Protein AF-A0A3D4A696-F1 (afdb_monomer_lite)

Sequence (146 aa):
MHPNLLRIKALLAPQREKLLNHPIYEHIKKPIHVRTFMTQHVFAVWDFMSLLKSLQQRFCGCDIPWHPEKQYPLAVRLINEIVLAEESDVGPTGQFLSHYEMYRMAMVQAGASTKEIDMLILGVQANKDLNEILDSRKLPSHICSF

Secondary structure (DSSP, 8-state):
--HHHHHHHHHHHHHHHHHHT-THHHH--SHHHHHHHHHHHHHHHHHHHHHHHHHHHHHH---SS-----S-HHHHHHHHHHHHHHHSEE-TTS-EE-HHHHHHHHHHHHT---HHHHHHHHHHHTT--HHHHHHTTT--HHHH--

Radius of gyration: 18.43 Å; chains: 1; bounding box: 38×42×43 Å

pLDDT: mean 93.41, std 5.88, range [61.59, 98.5]

Foldseek 3Di:
DDPVVVVVCVVCVVVVVCVVPPCLVVVPDDLVSVLVVLLVCLLVLVVVVVVLVVLCCVQVNDDPPDDDRDPCPVSNVVSVVVCCCAAFNQDPVRGTHGPSVNSVVVSVVSVHDCVLVVQLVVCVVVVHDNLCSVVVDPDPPVSNPD

Structure (mmCIF, N/CA/C/O backbone):
data_AF-A0A3D4A696-F1
#
_entry.id   AF-A0A3D4A696-F1
#
loop_
_atom_site.group_PDB
_atom_site.id
_atom_site.type_symbol
_atom_site.label_atom_id
_atom_site.label_alt_id
_atom_site.label_comp_id
_atom_site.label_asym_id
_atom_site.label_entity_id
_atom_site.label_seq_id
_atom_site.pdbx_PDB_ins_code
_atom_site.Cartn_x
_atom_site.Cartn_y
_atom_site.Cartn_z
_atom_site.occupancy
_atom_site.B_iso_or_equiv
_atom_site.auth_seq_id
_atom_site.auth_comp_id
_atom_site.auth_asym_id
_atom_site.auth_atom_id
_atom_site.pdbx_PDB_model_num
ATOM 1 N N . MET A 1 1 ? 13.389 16.912 -20.175 1.00 65.06 1 MET A N 1
ATOM 2 C CA . MET A 1 1 ? 12.265 16.155 -19.572 1.00 65.06 1 MET A CA 1
ATOM 3 C C . MET A 1 1 ? 11.382 15.629 -20.699 1.00 65.06 1 MET A C 1
ATOM 5 O O . MET A 1 1 ? 11.136 16.390 -21.624 1.00 65.06 1 MET A O 1
ATOM 9 N N . HIS A 1 2 ? 10.972 14.355 -20.684 1.00 88.75 2 HIS A N 1
ATOM 10 C CA . HIS A 1 2 ? 10.268 13.732 -21.819 1.00 88.75 2 HIS A CA 1
ATOM 11 C C . HIS A 1 2 ? 8.909 14.423 -22.107 1.00 88.75 2 HIS A C 1
ATOM 13 O O . HIS A 1 2 ? 8.154 14.635 -21.155 1.00 88.75 2 HIS A O 1
ATOM 19 N N . PRO A 1 3 ? 8.542 14.737 -23.369 1.00 91.38 3 PRO A N 1
ATOM 20 C CA . PRO A 1 3 ? 7.313 15.479 -23.701 1.00 91.38 3 PRO A CA 1
ATOM 21 C C . PRO A 1 3 ? 6.029 14.848 -23.144 1.00 91.38 3 PRO A C 1
ATOM 23 O O . PRO A 1 3 ? 5.182 15.537 -22.580 1.00 91.38 3 PRO A O 1
ATOM 26 N N . ASN A 1 4 ? 5.920 13.516 -23.207 1.00 94.12 4 ASN A N 1
ATOM 27 C CA . ASN A 1 4 ? 4.776 12.793 -22.637 1.00 94.12 4 ASN A CA 1
ATOM 28 C C . ASN A 1 4 ? 4.649 12.977 -21.118 1.00 94.12 4 ASN A C 1
ATOM 30 O O . ASN A 1 4 ? 3.538 13.081 -20.609 1.00 94.12 4 ASN A O 1
ATOM 34 N N . LEU A 1 5 ? 5.770 13.073 -20.395 1.00 92.88 5 LEU A N 1
ATOM 35 C CA . LEU A 1 5 ? 5.750 13.286 -18.949 1.00 92.88 5 LEU A CA 1
ATOM 36 C C . LEU A 1 5 ? 5.226 14.684 -18.604 1.00 92.88 5 LEU A C 1
ATOM 38 O O . LEU A 1 5 ? 4.459 14.834 -17.658 1.00 92.88 5 LEU A O 1
ATOM 42 N N . LEU A 1 6 ? 5.599 15.698 -19.389 1.00 95.06 6 LEU A N 1
ATOM 43 C CA . LEU A 1 6 ? 5.070 17.056 -19.234 1.00 95.06 6 LEU A CA 1
ATOM 44 C C . LEU A 1 6 ? 3.562 17.094 -19.494 1.00 95.06 6 LEU A C 1
ATOM 46 O O . LEU A 1 6 ? 2.820 17.671 -18.703 1.00 95.06 6 LEU A O 1
ATOM 50 N N . ARG A 1 7 ? 3.102 16.416 -20.551 1.00 96.56 7 ARG A N 1
ATOM 51 C CA . ARG A 1 7 ? 1.675 16.307 -20.872 1.00 96.56 7 ARG A CA 1
ATOM 52 C C . ARG A 1 7 ? 0.884 15.623 -19.755 1.00 96.56 7 ARG A C 1
ATOM 54 O O . ARG A 1 7 ? -0.144 16.150 -19.349 1.00 96.56 7 ARG A O 1
ATOM 61 N N . ILE A 1 8 ? 1.363 14.490 -19.236 1.00 96.25 8 ILE A N 1
ATOM 62 C CA . ILE A 1 8 ? 0.712 13.786 -18.117 1.00 96.25 8 ILE A CA 1
ATOM 63 C C . ILE A 1 8 ? 0.640 14.697 -16.888 1.00 96.25 8 ILE A C 1
ATOM 65 O O . ILE A 1 8 ? -0.423 14.834 -16.290 1.00 96.25 8 ILE A O 1
ATOM 69 N N . LYS A 1 9 ? 1.741 15.377 -16.540 1.00 95.25 9 LYS A N 1
ATOM 70 C CA . LYS A 1 9 ? 1.763 16.318 -15.412 1.00 95.25 9 LYS A CA 1
ATOM 71 C C . LYS A 1 9 ? 0.746 17.446 -15.571 1.00 95.25 9 LYS A C 1
ATOM 73 O O . LYS A 1 9 ? 0.066 17.763 -14.603 1.00 95.25 9 LYS A O 1
ATOM 78 N N . ALA A 1 10 ? 0.628 18.021 -16.767 1.00 96.56 10 ALA A N 1
ATOM 79 C CA . ALA A 1 10 ? -0.348 19.072 -17.043 1.00 96.56 10 ALA A CA 1
ATOM 80 C C . ALA A 1 10 ? -1.793 18.563 -16.910 1.00 96.56 10 ALA A C 1
ATOM 82 O O . ALA A 1 10 ? -2.619 19.226 -16.291 1.00 96.56 10 ALA A O 1
ATOM 83 N N . LEU A 1 11 ? -2.085 17.365 -17.428 1.00 97.25 11 LEU A N 1
ATOM 84 C CA . LEU A 1 11 ? -3.421 16.761 -17.353 1.00 97.25 11 LEU A CA 1
ATOM 85 C C . LEU A 1 11 ? -3.838 16.387 -15.925 1.00 97.25 11 LEU A C 1
ATOM 87 O O . LEU A 1 11 ? -5.024 16.438 -15.618 1.00 97.25 11 LEU A O 1
ATOM 91 N N . LEU A 1 12 ? -2.881 16.017 -15.069 1.00 96.81 12 LEU A N 1
ATOM 92 C CA . LEU A 1 12 ? -3.129 15.651 -13.670 1.00 96.81 12 LEU A CA 1
ATOM 93 C C . LEU A 1 12 ? -3.098 16.845 -12.706 1.00 96.81 12 LEU A C 1
ATOM 95 O O . LEU A 1 12 ? -3.429 16.679 -11.530 1.00 96.81 12 LEU A O 1
ATOM 99 N N . ALA A 1 13 ? -2.671 18.028 -13.159 1.00 97.25 13 ALA A N 1
ATOM 100 C CA . ALA A 1 13 ? -2.495 19.191 -12.290 1.00 97.25 13 ALA A CA 1
ATOM 101 C C . ALA A 1 13 ? -3.780 19.578 -11.526 1.00 97.25 13 ALA A C 1
ATOM 103 O O . ALA A 1 13 ? -3.684 19.742 -10.308 1.00 97.25 13 ALA A O 1
ATOM 104 N N . PRO A 1 14 ? -4.979 19.623 -12.148 1.00 97.12 14 PRO A N 1
ATOM 105 C CA . PRO A 1 14 ? -6.208 19.974 -11.430 1.00 97.12 14 PRO A CA 1
ATOM 106 C C . PRO A 1 14 ? -6.585 18.967 -10.332 1.00 97.12 14 PRO A C 1
ATOM 108 O O . PRO A 1 14 ? -7.025 19.346 -9.249 1.00 97.12 14 PRO A O 1
ATOM 111 N N . GLN A 1 15 ? -6.420 17.667 -10.583 1.00 96.75 15 GLN A N 1
ATOM 112 C CA . GLN A 1 15 ? -6.713 16.607 -9.614 1.00 96.75 15 GLN A CA 1
ATOM 113 C C . GLN A 1 15 ? -5.697 16.626 -8.472 1.00 96.75 15 GLN A C 1
ATOM 115 O O . GLN A 1 15 ? -6.071 16.468 -7.311 1.00 96.75 15 GLN A O 1
ATOM 120 N N . ARG A 1 16 ? -4.421 16.872 -8.789 1.00 95.31 16 ARG A N 1
ATOM 121 C CA . ARG A 1 16 ? -3.364 17.031 -7.788 1.00 95.31 16 ARG A CA 1
ATOM 122 C C . ARG A 1 16 ? -3.645 18.222 -6.877 1.00 95.31 16 ARG A C 1
ATOM 124 O O . ARG A 1 16 ? -3.503 18.088 -5.669 1.00 95.31 16 ARG A O 1
ATOM 131 N N . GLU A 1 17 ? -4.059 19.357 -7.432 1.00 96.25 17 GLU A N 1
ATOM 132 C CA . GLU A 1 17 ? -4.418 20.543 -6.649 1.00 96.25 17 GLU A CA 1
ATOM 133 C C . GLU A 1 17 ? -5.595 20.265 -5.707 1.00 96.25 17 GLU A C 1
ATOM 135 O O . GLU A 1 17 ? -5.519 20.582 -4.521 1.00 96.25 17 GLU A O 1
ATOM 140 N N . LYS A 1 18 ? -6.643 19.585 -6.191 1.00 95.44 18 LYS A N 1
ATOM 141 C CA . LYS A 1 18 ? -7.770 19.152 -5.347 1.00 95.44 18 LYS A CA 1
ATOM 142 C C . LYS A 1 18 ? -7.337 18.233 -4.206 1.00 95.44 18 LYS A C 1
ATOM 144 O O . LYS A 1 18 ? -7.860 18.364 -3.106 1.00 95.44 18 LYS A O 1
ATOM 149 N N . LEU A 1 19 ? -6.404 17.315 -4.459 1.00 92.62 19 LEU A N 1
ATOM 150 C CA . LEU A 1 19 ? -5.894 16.394 -3.443 1.00 92.62 19 LEU A CA 1
ATOM 151 C C . LEU A 1 19 ? -5.045 17.122 -2.390 1.00 92.62 19 LEU A C 1
ATOM 153 O O . LEU A 1 19 ? -5.210 16.883 -1.199 1.00 92.62 19 LEU A O 1
ATOM 157 N N . LEU A 1 20 ? -4.166 18.031 -2.824 1.00 92.25 20 LEU A N 1
ATOM 158 C CA . LEU A 1 20 ? -3.303 18.809 -1.928 1.00 92.25 20 LEU A CA 1
ATOM 159 C C . LEU A 1 20 ? -4.099 19.773 -1.042 1.00 92.25 20 LEU A 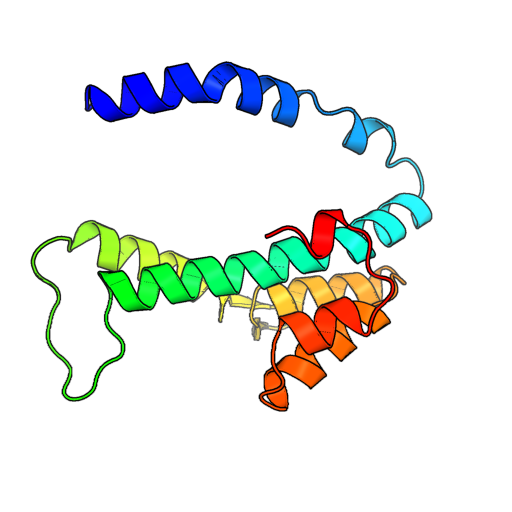C 1
ATOM 161 O O . LEU A 1 20 ? -3.758 19.942 0.123 1.00 92.25 20 LEU A O 1
ATOM 165 N N . ASN A 1 21 ? -5.170 20.360 -1.578 1.00 94.62 21 ASN A N 1
ATOM 166 C CA . ASN A 1 21 ? -6.052 21.279 -0.856 1.00 94.62 21 ASN A CA 1
ATOM 167 C C . ASN A 1 21 ? -7.269 20.571 -0.236 1.00 94.62 21 ASN A C 1
ATOM 169 O O . ASN A 1 21 ? -8.269 21.214 0.085 1.00 94.62 21 ASN A O 1
ATOM 173 N N . HIS A 1 22 ? -7.238 19.241 -0.112 1.00 94.50 22 HIS A N 1
ATOM 174 C CA . HIS A 1 22 ? -8.388 18.497 0.378 1.00 94.50 22 HIS A CA 1
ATOM 175 C C . HIS A 1 22 ? -8.625 18.784 1.875 1.00 94.50 22 HIS A C 1
ATOM 177 O O . HIS A 1 22 ? -7.721 18.574 2.690 1.00 94.50 22 HIS A O 1
ATOM 183 N N . PRO A 1 23 ? -9.847 19.161 2.299 1.00 94.00 23 PRO A N 1
ATOM 184 C CA . PRO A 1 23 ? -10.107 19.632 3.663 1.00 94.00 23 PRO A CA 1
ATOM 185 C C . PRO A 1 23 ? -10.089 18.513 4.717 1.00 94.00 23 PRO A C 1
ATOM 187 O O . PRO A 1 23 ? -10.319 18.765 5.897 1.00 94.00 23 PRO A O 1
ATOM 190 N N . ILE A 1 24 ? -9.847 17.256 4.330 1.00 90.94 24 ILE A N 1
ATOM 191 C CA . ILE A 1 24 ? -9.894 16.102 5.246 1.00 90.94 24 ILE A CA 1
ATOM 192 C C . ILE A 1 24 ? -8.982 16.284 6.454 1.00 90.94 24 ILE A C 1
ATOM 194 O O . ILE A 1 24 ? -9.402 16.004 7.574 1.00 90.94 24 ILE A O 1
ATOM 198 N N . TYR A 1 25 ? -7.776 16.816 6.254 1.00 86.81 25 TYR A N 1
ATOM 199 C CA . TYR A 1 25 ? -6.829 17.024 7.344 1.00 86.81 25 TYR A CA 1
ATOM 200 C C . TYR A 1 25 ? -7.321 18.082 8.340 1.00 86.81 25 TYR A C 1
ATOM 202 O O . TYR A 1 25 ? -7.129 17.918 9.541 1.00 86.81 25 TYR A O 1
ATOM 210 N N . GLU A 1 26 ? -8.060 19.097 7.883 1.00 91.69 26 GLU A N 1
ATOM 211 C CA . GLU A 1 26 ? -8.681 20.103 8.760 1.00 91.69 26 GLU A CA 1
ATOM 212 C C . GLU A 1 26 ? -9.788 19.510 9.642 1.00 91.69 26 GLU A C 1
ATOM 214 O O . GLU A 1 26 ? -10.079 20.021 10.727 1.00 91.69 26 GLU A O 1
ATOM 219 N N . HIS A 1 27 ? -10.407 18.412 9.202 1.00 91.88 27 HIS A N 1
ATOM 220 C CA . HIS A 1 27 ? -11.454 17.721 9.947 1.00 91.88 27 HIS A CA 1
ATOM 221 C C . HIS A 1 27 ? -10.891 16.731 10.977 1.00 91.88 27 HIS A C 1
ATOM 223 O O . HIS A 1 27 ? -11.604 16.348 11.909 1.00 91.88 27 HIS A O 1
ATOM 229 N N . ILE A 1 28 ? -9.612 16.351 10.900 1.00 93.06 28 ILE A N 1
ATOM 230 C CA . ILE A 1 28 ? -8.964 15.440 11.854 1.00 93.06 28 ILE A CA 1
ATOM 231 C C . ILE A 1 28 ? -8.488 16.231 13.085 1.00 93.06 28 ILE A C 1
ATOM 233 O O . ILE A 1 28 ? -7.338 16.629 13.205 1.00 93.06 28 ILE A O 1
ATOM 237 N N . LYS A 1 29 ? -9.412 16.472 14.024 1.00 94.81 29 LYS A N 1
ATOM 238 C CA . LYS A 1 29 ? -9.174 17.278 15.242 1.00 94.81 29 LYS A CA 1
ATOM 239 C C . LYS A 1 29 ? -9.112 16.475 16.540 1.00 94.81 29 LYS A C 1
ATOM 241 O O . LYS A 1 29 ? -8.690 16.993 17.567 1.00 94.81 29 LYS A O 1
ATOM 246 N N . LYS A 1 30 ? -9.611 15.239 16.532 1.00 96.50 30 LYS A N 1
ATOM 247 C CA . LYS A 1 30 ? -9.744 14.395 17.727 1.00 96.50 30 LYS A CA 1
ATOM 248 C C . LYS A 1 30 ? -9.226 12.989 17.430 1.00 96.50 30 LYS A C 1
ATOM 250 O O . LYS A 1 30 ? -9.361 12.546 16.289 1.00 96.50 30 LYS A O 1
ATOM 255 N N . PRO A 1 31 ? -8.749 12.239 18.440 1.00 95.75 31 PRO A N 1
ATOM 256 C CA . PRO A 1 31 ? -8.304 10.857 18.249 1.00 95.75 31 PRO A CA 1
ATOM 257 C C . PRO A 1 31 ? -9.342 9.971 17.547 1.00 95.75 31 PRO A C 1
ATOM 259 O O . PRO A 1 31 ? -8.991 9.159 16.698 1.00 95.75 31 PRO A O 1
ATOM 262 N N . ILE A 1 32 ? -10.634 10.171 17.832 1.00 96.75 32 ILE A N 1
ATOM 263 C CA . ILE A 1 32 ? -11.713 9.427 17.169 1.00 96.75 32 ILE A CA 1
ATOM 264 C C . ILE A 1 32 ? -11.770 9.673 15.654 1.00 96.75 32 ILE A C 1
ATOM 266 O O . ILE A 1 32 ? -12.071 8.748 14.912 1.00 96.75 32 ILE A O 1
ATOM 270 N N . HIS A 1 33 ? -11.413 10.867 15.170 1.00 96.19 33 HIS A N 1
ATOM 271 C CA . HIS A 1 33 ? -11.383 11.150 13.732 1.00 96.19 33 HIS A CA 1
ATOM 272 C C . HIS A 1 33 ? -10.246 10.388 13.043 1.00 96.19 33 HIS A C 1
ATOM 274 O O . HIS A 1 33 ? -10.462 9.821 11.978 1.00 96.19 33 HIS A O 1
ATOM 280 N N . VAL A 1 34 ? -9.067 10.315 13.677 1.00 95.88 34 VAL A N 1
ATOM 281 C CA . VAL A 1 34 ? -7.938 9.508 13.181 1.00 95.88 34 VAL A CA 1
ATOM 282 C C . VAL A 1 34 ? -8.334 8.036 13.126 1.00 95.88 34 VAL A C 1
ATOM 284 O O . VAL A 1 34 ? -8.158 7.397 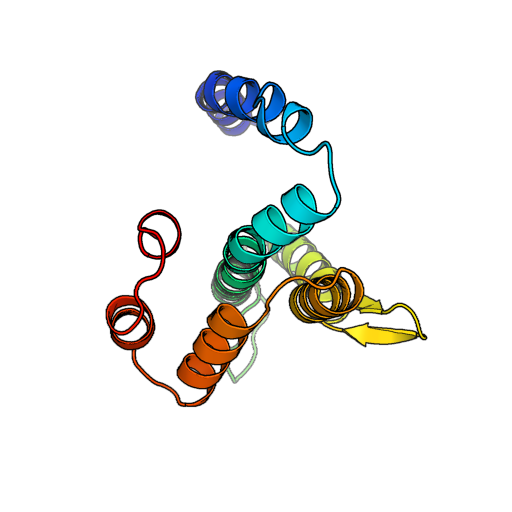12.097 1.00 95.88 34 VAL A O 1
ATOM 287 N N . ARG A 1 35 ? -8.942 7.508 14.195 1.00 97.31 35 ARG A N 1
ATOM 288 C CA . ARG A 1 35 ? -9.405 6.113 14.235 1.00 97.31 35 ARG A CA 1
ATOM 289 C C . ARG A 1 35 ? -10.371 5.808 13.095 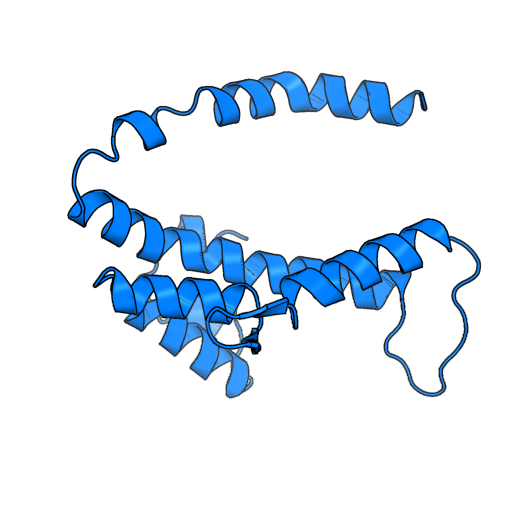1.00 97.31 35 ARG A C 1
ATOM 291 O O . ARG A 1 35 ? -10.176 4.820 12.398 1.00 97.31 35 ARG A O 1
ATOM 298 N N . THR A 1 36 ? -11.371 6.664 12.884 1.00 95.25 36 THR A N 1
ATOM 299 C CA . THR A 1 36 ? -12.330 6.525 11.779 1.00 95.25 36 THR A CA 1
ATOM 300 C C . THR A 1 36 ? -11.647 6.609 10.419 1.00 95.25 36 THR A C 1
ATOM 302 O O . THR A 1 36 ? -11.962 5.824 9.535 1.00 95.25 36 THR A O 1
ATOM 305 N N . PHE A 1 37 ? -10.691 7.521 10.242 1.00 95.06 37 PHE A N 1
ATOM 306 C CA . PHE A 1 37 ? -9.917 7.611 9.007 1.00 95.06 37 PHE A CA 1
ATOM 307 C C . PHE A 1 37 ? -9.144 6.316 8.731 1.00 95.06 37 PHE A C 1
ATOM 309 O O . PHE A 1 37 ? -9.206 5.791 7.622 1.00 95.06 37 PHE A O 1
ATOM 316 N N . MET A 1 38 ? -8.479 5.758 9.745 1.00 96.94 38 MET A N 1
ATOM 317 C CA . MET A 1 38 ? -7.689 4.536 9.599 1.00 96.94 38 MET A CA 1
ATOM 318 C C . MET A 1 38 ? -8.531 3.326 9.182 1.00 96.94 38 MET A C 1
ATOM 320 O O . MET A 1 38 ? -8.061 2.520 8.384 1.00 96.94 38 MET A O 1
ATOM 324 N N . THR A 1 39 ? -9.780 3.205 9.659 1.00 95.94 39 THR A N 1
ATOM 325 C CA . THR A 1 39 ? -10.656 2.084 9.256 1.00 95.94 39 THR A CA 1
ATOM 326 C C . THR A 1 39 ? -11.022 2.110 7.775 1.00 95.94 39 THR A C 1
ATOM 328 O O . THR A 1 39 ? -11.411 1.081 7.237 1.00 95.94 39 THR A O 1
ATOM 331 N N . GLN A 1 40 ? -10.907 3.268 7.121 1.00 93.81 40 GLN A N 1
ATOM 332 C CA . GLN A 1 40 ? -11.145 3.429 5.687 1.00 93.81 40 GLN A CA 1
ATOM 333 C C . GLN A 1 40 ? -9.837 3.357 4.898 1.00 93.81 40 GLN A C 1
ATOM 335 O O . GLN A 1 40 ? -9.749 2.679 3.881 1.00 93.81 40 GLN A O 1
ATOM 340 N N . HIS A 1 41 ? -8.803 4.038 5.383 1.00 94.81 41 HIS A N 1
ATOM 341 C CA . HIS A 1 41 ? -7.528 4.173 4.692 1.00 94.81 41 HIS A CA 1
ATOM 342 C C . HIS A 1 41 ? -6.761 2.847 4.594 1.00 94.81 41 HIS A C 1
ATOM 344 O O . HIS A 1 41 ? -6.039 2.634 3.625 1.00 94.81 41 HIS A O 1
ATOM 350 N N . VAL A 1 42 ? -6.951 1.922 5.541 1.00 97.00 42 VAL A N 1
ATOM 351 C CA . VAL A 1 42 ? -6.294 0.608 5.499 1.00 97.00 42 VAL A CA 1
ATOM 352 C C . VAL A 1 42 ? -6.602 -0.184 4.219 1.00 97.00 42 VAL A C 1
ATOM 354 O O . VAL A 1 42 ? -5.749 -0.932 3.754 1.00 97.00 42 VAL A O 1
ATOM 357 N N . PHE A 1 43 ? -7.771 0.017 3.602 1.00 95.12 43 PHE A N 1
ATOM 358 C CA . PHE A 1 43 ? -8.106 -0.625 2.328 1.00 95.12 43 PHE A CA 1
ATOM 359 C C . PHE A 1 43 ? -7.258 -0.090 1.172 1.00 95.12 43 PHE A C 1
ATOM 361 O O . PHE A 1 43 ? -6.829 -0.875 0.340 1.00 95.12 43 PHE A O 1
ATOM 368 N N . ALA A 1 44 ? -6.945 1.209 1.157 1.00 94.31 44 ALA A N 1
ATOM 369 C CA . ALA A 1 44 ? -6.034 1.785 0.168 1.00 94.31 44 ALA A CA 1
ATOM 370 C C . ALA A 1 44 ? -4.586 1.304 0.376 1.00 94.31 44 ALA A C 1
ATOM 372 O O . ALA A 1 44 ? -3.874 1.055 -0.592 1.00 94.31 44 ALA A O 1
ATOM 373 N N . VAL A 1 45 ? -4.163 1.131 1.635 1.00 96.44 45 VAL A N 1
ATOM 374 C CA . VAL A 1 45 ? -2.848 0.551 1.972 1.00 96.44 45 VAL A CA 1
ATOM 375 C C . VAL A 1 45 ? -2.756 -0.894 1.491 1.00 96.44 45 VAL A C 1
ATOM 377 O O . VAL A 1 45 ? -1.752 -1.289 0.911 1.00 96.44 45 VAL A O 1
ATOM 380 N N . TRP A 1 46 ? -3.808 -1.681 1.713 1.00 95.25 46 TRP A N 1
ATOM 381 C CA . TRP A 1 46 ? -3.879 -3.052 1.224 1.00 95.25 46 TRP A CA 1
ATOM 382 C C . TRP A 1 46 ? -3.914 -3.121 -0.312 1.00 95.25 46 TRP A C 1
ATOM 384 O O . TRP A 1 46 ? -3.136 -3.868 -0.899 1.00 95.25 46 TRP A O 1
ATOM 394 N N . ASP A 1 47 ? -4.752 -2.320 -0.971 1.00 93.00 47 ASP A N 1
ATOM 395 C CA . ASP A 1 47 ? -4.887 -2.312 -2.435 1.00 93.00 47 ASP A CA 1
ATOM 396 C C . ASP A 1 47 ? -3.591 -1.884 -3.146 1.00 93.00 47 ASP A C 1
ATOM 398 O O . ASP A 1 47 ? -3.215 -2.440 -4.181 1.00 93.00 47 ASP A O 1
ATOM 402 N N . PHE A 1 48 ? -2.822 -0.974 -2.542 1.00 95.38 48 PHE A N 1
ATOM 403 C CA . PHE A 1 48 ? -1.501 -0.613 -3.051 1.00 95.38 48 PHE A CA 1
ATOM 404 C C . PHE A 1 48 ? -0.569 -1.828 -3.193 1.00 95.38 48 PHE A C 1
ATOM 406 O O . PHE A 1 48 ? 0.185 -1.911 -4.165 1.00 95.38 48 PHE A O 1
ATOM 413 N N . MET A 1 49 ? -0.661 -2.811 -2.291 1.00 95.25 49 MET A N 1
ATOM 414 C CA . MET A 1 49 ? 0.124 -4.046 -2.386 1.00 95.25 49 MET A CA 1
ATOM 415 C C . MET A 1 49 ? -0.274 -4.868 -3.617 1.00 95.25 49 MET A C 1
ATOM 417 O O . MET A 1 49 ? 0.594 -5.410 -4.301 1.00 95.25 49 MET A O 1
ATOM 421 N N . SER A 1 50 ? -1.561 -4.904 -3.968 1.00 92.25 50 SER A N 1
ATOM 422 C CA . SER A 1 50 ? -2.055 -5.554 -5.191 1.00 92.25 50 SER A CA 1
ATOM 423 C C . SER A 1 50 ? -1.519 -4.872 -6.457 1.00 92.25 50 SER A C 1
ATOM 425 O O . SER A 1 50 ? -1.061 -5.545 -7.391 1.00 92.25 50 SER A O 1
ATOM 427 N N . LEU A 1 51 ? -1.499 -3.535 -6.481 1.00 94.62 51 LEU A N 1
ATOM 428 C CA . LEU A 1 51 ? -0.888 -2.760 -7.565 1.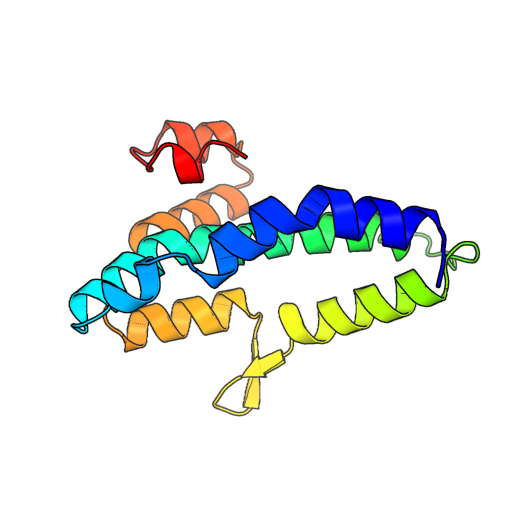00 94.62 51 LEU A CA 1
ATOM 429 C C . LEU A 1 51 ? 0.615 -3.045 -7.675 1.00 94.62 51 LEU A C 1
ATOM 431 O O . LEU A 1 51 ? 1.121 -3.297 -8.772 1.00 94.62 51 LEU A O 1
ATOM 435 N N . LEU A 1 52 ? 1.328 -3.037 -6.549 1.00 96.81 52 LEU A N 1
ATOM 436 C CA . LEU A 1 52 ? 2.762 -3.304 -6.504 1.00 96.81 52 LEU A CA 1
ATOM 437 C C . LEU A 1 52 ? 3.087 -4.709 -7.018 1.00 96.81 52 LEU A C 1
ATOM 439 O O . LEU A 1 52 ? 3.975 -4.852 -7.859 1.00 96.81 52 LEU A O 1
ATOM 443 N N . LYS A 1 53 ? 2.327 -5.729 -6.605 1.00 94.88 53 LYS A N 1
ATOM 444 C CA . LYS A 1 53 ? 2.473 -7.099 -7.116 1.00 94.88 53 LYS A CA 1
ATOM 445 C C . LYS A 1 53 ? 2.219 -7.199 -8.610 1.00 94.88 53 LYS A C 1
ATOM 447 O O . LYS A 1 53 ? 2.993 -7.852 -9.306 1.00 94.88 53 LYS A O 1
ATOM 452 N N . SER A 1 54 ? 1.209 -6.504 -9.122 1.00 95.00 54 SER A N 1
ATOM 453 C CA . SER A 1 54 ? 0.928 -6.466 -10.562 1.00 95.00 54 SER A CA 1
ATOM 454 C C . SER A 1 54 ? 2.088 -5.845 -11.351 1.00 95.00 54 SER A C 1
ATOM 456 O O . SER A 1 54 ? 2.477 -6.347 -12.408 1.00 95.00 54 SER A O 1
ATOM 458 N N . LEU A 1 55 ? 2.693 -4.771 -10.829 1.00 95.69 55 LEU A N 1
ATOM 459 C CA . LEU A 1 55 ? 3.881 -4.152 -11.421 1.00 95.69 55 LEU A CA 1
ATOM 460 C C . LEU A 1 55 ? 5.107 -5.071 -11.327 1.00 95.69 55 LEU A C 1
ATOM 462 O O . LEU A 1 55 ? 5.836 -5.208 -12.309 1.00 95.69 55 LEU A O 1
ATOM 466 N N . GLN A 1 56 ? 5.317 -5.732 -10.188 1.00 95.38 56 GLN A N 1
ATOM 467 C CA . GLN A 1 56 ? 6.415 -6.677 -9.988 1.00 95.38 56 GLN A CA 1
ATOM 468 C C . GLN A 1 56 ? 6.320 -7.861 -10.954 1.00 95.38 56 GLN A C 1
ATOM 470 O O . GLN A 1 56 ? 7.305 -8.180 -11.614 1.00 95.38 56 GLN A O 1
ATOM 475 N N . GLN A 1 57 ? 5.142 -8.463 -11.115 1.00 94.00 57 GLN A N 1
ATOM 476 C CA . GLN A 1 57 ? 4.934 -9.543 -12.082 1.00 94.00 57 GLN A CA 1
ATOM 477 C C . GLN A 1 57 ? 5.237 -9.084 -13.510 1.00 94.00 57 GLN A C 1
ATOM 479 O O . GLN A 1 57 ? 5.937 -9.774 -14.245 1.00 94.00 57 GLN A O 1
ATOM 484 N N . ARG A 1 58 ? 4.767 -7.889 -13.889 1.00 93.50 58 ARG A N 1
ATOM 485 C CA . ARG A 1 58 ? 4.947 -7.352 -15.241 1.00 93.50 58 ARG A CA 1
ATOM 486 C C . ARG A 1 58 ? 6.396 -7.020 -15.588 1.00 93.50 58 ARG A C 1
ATOM 488 O O . ARG A 1 58 ? 6.779 -7.180 -16.742 1.00 93.50 58 ARG A O 1
ATOM 495 N N . PHE A 1 59 ? 7.155 -6.465 -14.645 1.00 94.81 59 PHE A N 1
ATOM 496 C CA . PHE A 1 59 ? 8.478 -5.905 -14.934 1.00 94.81 59 PHE A CA 1
ATOM 497 C C . PHE A 1 59 ? 9.633 -6.706 -14.340 1.00 94.81 59 PHE A C 1
ATOM 499 O O . PHE A 1 59 ? 10.706 -6.699 -14.923 1.00 94.81 59 PHE A O 1
ATOM 506 N N . CYS A 1 60 ? 9.460 -7.371 -13.200 1.00 94.00 60 CYS A N 1
ATOM 507 C CA . CYS A 1 60 ? 10.526 -8.147 -12.557 1.00 94.00 60 CYS A CA 1
ATOM 508 C C . CYS A 1 60 ? 10.437 -9.646 -12.880 1.00 94.00 60 CYS A C 1
ATOM 510 O O . CYS A 1 60 ? 11.454 -10.335 -12.804 1.00 94.00 60 CYS A O 1
ATOM 512 N N . GLY A 1 61 ? 9.244 -10.125 -13.249 1.00 85.75 61 GLY A N 1
ATOM 513 C CA . GLY A 1 61 ? 8.945 -11.541 -13.439 1.00 85.75 61 GLY A CA 1
ATOM 514 C C . GLY A 1 61 ? 8.835 -12.295 -12.111 1.00 85.75 61 GLY A C 1
ATOM 515 O O . GLY A 1 61 ? 9.465 -11.948 -11.110 1.00 85.75 61 GLY A O 1
ATOM 516 N N . CYS A 1 62 ? 8.012 -13.340 -12.090 1.00 87.88 62 CYS A N 1
ATOM 517 C CA . CYS A 1 62 ? 7.911 -14.290 -10.973 1.00 87.88 62 CYS A CA 1
ATOM 518 C C . CYS A 1 62 ? 7.897 -15.751 -11.461 1.00 87.88 62 CYS A C 1
ATOM 520 O O . CYS A 1 62 ? 7.665 -16.665 -10.672 1.00 87.88 62 CYS A O 1
ATOM 522 N N . ASP A 1 63 ? 8.135 -15.962 -12.758 1.00 89.69 63 ASP A N 1
ATOM 523 C CA . ASP A 1 63 ? 8.009 -17.260 -13.408 1.00 89.69 63 ASP A CA 1
ATOM 524 C C . ASP A 1 63 ? 9.245 -18.138 -13.203 1.00 89.69 63 ASP A C 1
ATOM 526 O O . ASP A 1 63 ? 10.375 -17.666 -13.037 1.00 89.69 63 ASP A O 1
ATOM 530 N N . ILE A 1 64 ? 9.014 -19.450 -13.250 1.00 92.50 64 ILE A N 1
ATOM 531 C CA . ILE A 1 64 ? 10.052 -20.476 -13.180 1.00 92.50 64 ILE A CA 1
ATOM 532 C C . ILE A 1 64 ? 9.978 -21.314 -14.469 1.00 92.50 64 ILE A C 1
ATOM 534 O O . ILE A 1 64 ? 8.910 -21.852 -14.767 1.00 92.50 64 ILE A O 1
ATOM 538 N N . PRO A 1 65 ? 11.087 -21.471 -15.223 1.00 93.06 65 PRO A N 1
ATOM 539 C CA . PRO A 1 65 ? 12.446 -21.014 -14.912 1.00 93.06 65 PRO A CA 1
ATOM 540 C C . PRO A 1 65 ? 12.637 -19.493 -15.049 1.00 93.06 65 PRO A C 1
ATOM 542 O O . PRO A 1 65 ? 12.094 -18.867 -15.955 1.00 93.06 65 PRO A O 1
ATOM 545 N N . TRP A 1 66 ? 13.461 -18.922 -14.164 1.00 94.25 66 TRP A N 1
ATOM 546 C CA . TRP A 1 66 ? 13.765 -17.489 -14.155 1.00 94.25 66 TRP A CA 1
ATOM 547 C C . TRP A 1 66 ? 14.558 -17.057 -15.395 1.00 94.25 66 TRP A C 1
ATOM 549 O O . TRP A 1 66 ? 15.473 -17.755 -15.841 1.00 94.25 66 TRP A O 1
ATOM 559 N N . HIS A 1 67 ? 14.265 -15.856 -15.896 1.00 90.69 67 HIS A N 1
ATOM 560 C CA . HIS A 1 67 ? 15.042 -15.187 -16.934 1.00 90.69 67 HIS A CA 1
ATOM 561 C C . HIS A 1 67 ? 15.219 -13.692 -16.610 1.00 90.69 67 HIS A C 1
ATOM 563 O O . HIS A 1 67 ? 14.381 -13.098 -15.933 1.00 90.69 67 HIS A O 1
ATOM 569 N N . PRO A 1 68 ? 16.286 -13.040 -17.105 1.00 90.19 68 PRO A N 1
ATOM 570 C CA . PRO A 1 68 ? 16.490 -11.614 -16.875 1.00 90.19 68 PRO A CA 1
ATOM 571 C C . PRO A 1 68 ? 15.568 -10.751 -17.752 1.00 90.19 68 PRO A C 1
ATOM 573 O O . PRO A 1 68 ? 15.449 -10.997 -18.955 1.00 90.19 68 PRO A O 1
ATOM 576 N N . GLU A 1 69 ? 14.996 -9.692 -17.174 1.00 91.00 69 GLU A N 1
ATOM 577 C CA . GLU A 1 69 ? 14.328 -8.609 -17.911 1.00 91.00 69 GLU A CA 1
ATOM 578 C C . GLU A 1 69 ? 15.377 -7.630 -18.472 1.00 91.00 69 GLU A C 1
ATOM 580 O O . GLU A 1 69 ? 16.227 -7.123 -17.736 1.00 91.00 69 GLU A O 1
ATOM 585 N N . LYS A 1 70 ? 15.345 -7.364 -19.784 1.00 91.25 70 LYS A N 1
ATOM 586 C CA . LYS A 1 70 ? 16.367 -6.555 -20.484 1.00 91.25 70 LYS A CA 1
ATOM 587 C C . LYS A 1 70 ? 15.826 -5.265 -21.095 1.00 91.25 70 LYS A C 1
ATOM 589 O O . LYS A 1 70 ? 16.613 -4.374 -21.405 1.00 91.25 70 LYS A O 1
ATOM 594 N N . GLN A 1 71 ? 14.515 -5.151 -21.278 1.00 94.88 71 GLN A N 1
ATOM 595 C CA . GLN A 1 71 ? 13.871 -4.006 -21.909 1.00 94.88 71 GLN A CA 1
ATOM 596 C C . GLN A 1 71 ? 13.779 -2.811 -20.953 1.00 94.88 71 GLN A C 1
ATOM 598 O O . GLN A 1 71 ? 13.967 -1.672 -21.381 1.00 94.88 71 GLN A O 1
ATOM 603 N N . TYR A 1 72 ? 13.538 -3.057 -19.659 1.00 95.44 72 TYR A N 1
ATOM 604 C CA . TYR A 1 72 ? 13.297 -2.001 -18.666 1.00 95.44 72 TYR A CA 1
ATOM 605 C C . TYR A 1 72 ? 14.129 -2.156 -17.375 1.00 95.44 72 TYR A C 1
ATOM 607 O O . TYR A 1 72 ? 13.562 -2.213 -16.282 1.00 95.44 72 TYR A O 1
ATOM 615 N N . PRO A 1 73 ? 15.476 -2.154 -17.439 1.00 94.75 73 PRO A N 1
ATOM 616 C CA . PRO A 1 73 ? 16.328 -2.412 -16.269 1.00 94.75 73 PRO A CA 1
ATOM 617 C C . PRO A 1 73 ? 16.136 -1.403 -15.122 1.00 94.75 73 PRO A C 1
ATOM 619 O O . PRO A 1 73 ? 16.210 -1.768 -13.951 1.00 94.75 73 PRO A O 1
ATOM 622 N N . LEU A 1 74 ? 15.837 -0.136 -15.439 1.00 95.81 74 LEU A N 1
ATOM 623 C CA . LEU A 1 74 ? 15.540 0.880 -14.422 1.00 95.81 74 LEU A CA 1
ATOM 624 C C . LEU A 1 74 ? 14.197 0.635 -13.718 1.00 95.81 74 LEU A C 1
ATOM 626 O O . LEU A 1 74 ? 14.086 0.912 -12.527 1.00 95.81 74 LEU A O 1
ATOM 630 N N . ALA A 1 75 ? 13.194 0.105 -14.427 1.00 95.88 75 ALA A N 1
ATOM 631 C CA . ALA A 1 75 ? 11.903 -0.230 -13.828 1.00 95.88 75 ALA A CA 1
ATOM 632 C C . ALA A 1 75 ? 12.040 -1.421 -12.874 1.00 95.88 75 ALA A C 1
ATOM 634 O O . ALA A 1 75 ? 11.549 -1.346 -11.754 1.00 95.88 75 ALA A O 1
ATOM 635 N N . VAL A 1 76 ? 12.782 -2.462 -13.277 1.00 96.56 76 VAL A N 1
ATOM 636 C CA . VAL A 1 76 ? 13.110 -3.619 -12.422 1.00 96.56 76 VAL A CA 1
ATOM 637 C C . VAL A 1 76 ? 13.739 -3.160 -11.110 1.00 96.56 76 VAL A C 1
ATOM 639 O O . VAL A 1 76 ? 13.303 -3.560 -10.032 1.00 96.56 76 VAL A O 1
ATOM 642 N N . ARG A 1 77 ? 14.760 -2.294 -11.192 1.00 97.00 77 ARG A N 1
ATOM 643 C CA . ARG A 1 77 ? 15.442 -1.764 -10.008 1.00 97.00 77 ARG A CA 1
ATOM 644 C C . ARG A 1 77 ? 14.479 -0.996 -9.106 1.00 97.00 77 ARG A C 1
ATOM 646 O O . ARG A 1 77 ? 14.400 -1.318 -7.928 1.00 97.00 77 ARG A O 1
ATOM 653 N N . LEU A 1 78 ? 13.750 -0.029 -9.667 1.00 97.62 78 LEU A N 1
ATOM 654 C CA . LEU A 1 78 ? 12.816 0.811 -8.916 1.00 97.62 78 LEU A CA 1
ATOM 655 C C . LEU A 1 78 ? 11.730 -0.021 -8.228 1.00 97.62 78 LEU A C 1
ATOM 657 O O . LEU A 1 78 ? 11.451 0.181 -7.053 1.00 97.62 78 LEU A O 1
ATOM 661 N N . ILE A 1 79 ? 11.121 -0.964 -8.946 1.00 97.62 79 ILE A N 1
ATOM 662 C CA . ILE A 1 79 ? 10.041 -1.788 -8.400 1.00 97.62 79 ILE A CA 1
ATOM 663 C C . ILE A 1 79 ? 10.570 -2.690 -7.287 1.00 97.62 79 ILE A C 1
ATOM 665 O O . ILE A 1 79 ? 9.944 -2.760 -6.239 1.00 97.62 79 ILE A O 1
ATOM 669 N N . ASN A 1 80 ? 11.733 -3.323 -7.457 1.00 96.75 80 ASN A N 1
ATOM 670 C CA . ASN A 1 80 ? 12.315 -4.147 -6.394 1.00 96.75 80 ASN A CA 1
ATOM 671 C C . ASN A 1 80 ? 12.720 -3.327 -5.156 1.00 96.75 80 ASN A C 1
ATOM 673 O O . ASN A 1 80 ? 12.613 -3.832 -4.043 1.00 96.75 80 ASN A O 1
ATOM 677 N N . GLU A 1 81 ? 13.154 -2.074 -5.324 1.00 97.75 81 GLU A N 1
ATOM 678 C CA . GLU A 1 81 ? 13.390 -1.160 -4.195 1.00 97.75 81 GLU A CA 1
ATOM 679 C C . GLU A 1 81 ? 12.091 -0.819 -3.456 1.00 97.75 81 GLU A C 1
ATOM 681 O O . GLU A 1 81 ? 12.072 -0.840 -2.228 1.00 97.75 81 GLU A O 1
ATOM 686 N N . ILE A 1 82 ? 11.001 -0.560 -4.187 1.00 98.06 82 ILE A N 1
ATOM 687 C CA . ILE A 1 82 ? 9.680 -0.333 -3.585 1.00 98.06 82 ILE A CA 1
ATOM 688 C C . ILE A 1 82 ? 9.210 -1.598 -2.856 1.00 98.06 82 ILE A C 1
ATOM 690 O O . ILE A 1 82 ? 8.783 -1.511 -1.715 1.00 98.06 82 ILE A O 1
ATOM 694 N N . VAL A 1 83 ? 9.351 -2.783 -3.457 1.00 97.50 83 VAL A N 1
ATOM 695 C CA . VAL A 1 83 ? 8.993 -4.061 -2.815 1.00 97.50 83 VAL A CA 1
ATOM 696 C C . VAL A 1 83 ? 9.748 -4.261 -1.505 1.00 97.50 83 VAL A C 1
ATOM 698 O O . VAL A 1 83 ? 9.128 -4.620 -0.509 1.00 97.50 83 VAL A O 1
ATOM 701 N N . LEU A 1 84 ? 11.056 -3.987 -1.472 1.00 97.19 84 LEU A N 1
ATOM 702 C CA . LEU A 1 84 ? 11.845 -4.094 -0.243 1.00 97.19 84 LEU A CA 1
ATOM 703 C C . LEU A 1 84 ? 11.267 -3.221 0.882 1.00 97.19 84 LEU A C 1
ATOM 705 O O . LEU A 1 84 ? 11.133 -3.700 2.006 1.00 97.19 84 LEU A O 1
ATOM 709 N N . ALA A 1 85 ? 10.918 -1.972 0.561 1.00 96.56 85 ALA A N 1
ATOM 710 C CA . ALA A 1 85 ? 10.400 -0.990 1.513 1.00 96.56 85 ALA A CA 1
ATOM 711 C C . ALA A 1 85 ? 8.920 -1.190 1.884 1.00 96.56 85 ALA A C 1
ATOM 713 O O . ALA A 1 85 ? 8.468 -0.677 2.900 1.00 96.56 85 ALA A O 1
ATOM 714 N N . GLU A 1 86 ? 8.144 -1.901 1.071 1.00 97.62 86 GLU A N 1
ATOM 715 C CA . GLU A 1 86 ? 6.700 -2.034 1.284 1.00 97.62 86 GLU A CA 1
ATOM 716 C C . GLU A 1 86 ? 6.319 -3.415 1.823 1.00 97.62 86 GLU A C 1
ATOM 718 O O . GLU A 1 86 ? 5.376 -3.531 2.599 1.00 97.62 86 GLU A O 1
ATOM 723 N N . GLU A 1 87 ? 7.051 -4.478 1.485 1.00 96.75 87 GLU A N 1
ATOM 724 C CA . GLU A 1 87 ? 6.736 -5.846 1.925 1.00 96.75 87 GLU A CA 1
ATOM 725 C C . GLU A 1 87 ? 7.608 -6.357 3.069 1.00 96.75 87 GLU A C 1
ATOM 727 O O . GLU A 1 87 ? 7.219 -7.305 3.749 1.00 96.75 87 GLU A O 1
ATOM 732 N N . SER A 1 88 ? 8.780 -5.762 3.281 1.00 96.88 88 SER A N 1
ATOM 733 C CA . SER A 1 88 ? 9.790 -6.306 4.194 1.00 96.88 88 SER A CA 1
ATOM 734 C C . SER A 1 88 ? 10.647 -5.224 4.851 1.00 96.88 88 SER A C 1
ATOM 736 O O . SER A 1 88 ? 11.857 -5.396 5.005 1.00 96.88 88 SER A O 1
ATOM 738 N N . ASP A 1 89 ? 10.038 -4.101 5.218 1.00 97.38 89 ASP A N 1
ATOM 739 C CA . ASP A 1 89 ? 10.752 -3.007 5.872 1.00 97.38 89 ASP A CA 1
ATOM 740 C C . ASP A 1 89 ? 11.066 -3.334 7.336 1.00 97.38 89 ASP A C 1
ATOM 742 O O . ASP A 1 89 ? 10.504 -4.251 7.943 1.00 97.38 89 ASP A O 1
ATOM 746 N N . VAL A 1 90 ? 11.981 -2.571 7.924 1.00 97.38 90 VAL A N 1
ATOM 747 C CA . VAL A 1 90 ? 12.354 -2.694 9.330 1.00 97.38 90 VAL A CA 1
ATOM 748 C C . VAL A 1 90 ? 11.270 -2.065 10.204 1.00 97.38 90 VAL A C 1
ATOM 750 O O . VAL A 1 90 ? 11.094 -0.850 10.257 1.00 97.38 90 VAL A O 1
ATOM 753 N N . GLY A 1 91 ? 10.567 -2.912 10.945 1.00 95.38 91 GLY A N 1
ATOM 754 C CA . GLY A 1 91 ? 9.546 -2.525 11.903 1.00 95.38 91 GLY A CA 1
ATOM 755 C C . GLY A 1 91 ? 10.101 -1.925 13.205 1.00 95.38 91 GLY A C 1
ATOM 756 O O . GLY A 1 91 ? 11.309 -1.921 13.457 1.00 95.38 91 GLY A O 1
ATOM 757 N N . PRO A 1 92 ? 9.211 -1.465 14.108 1.00 92.06 92 PRO A N 1
ATOM 758 C CA . PRO A 1 92 ? 9.589 -0.670 15.283 1.00 92.06 92 PRO A CA 1
ATOM 759 C C . PRO A 1 92 ? 10.502 -1.368 16.300 1.00 92.06 92 PRO A C 1
ATOM 761 O O . PRO A 1 92 ? 11.124 -0.698 17.120 1.00 92.06 92 PRO A O 1
ATOM 764 N N . THR A 1 93 ? 10.561 -2.702 16.287 1.00 94.19 93 THR A N 1
ATOM 765 C CA . THR A 1 93 ? 11.412 -3.499 17.188 1.00 94.19 93 THR A CA 1
ATOM 766 C C . THR A 1 93 ? 12.519 -4.247 16.439 1.00 94.19 93 THR A C 1
ATOM 768 O O . THR A 1 93 ? 13.124 -5.162 16.988 1.00 94.19 93 THR A O 1
ATOM 771 N N . GLY A 1 94 ? 12.797 -3.860 15.188 1.00 95.31 94 GLY A N 1
ATOM 772 C CA . GLY A 1 94 ? 13.828 -4.467 14.341 1.00 95.31 94 GLY A CA 1
ATOM 773 C C . GLY A 1 94 ? 13.394 -5.734 13.594 1.00 95.31 94 GLY A C 1
ATOM 774 O O . GLY A 1 94 ? 14.201 -6.320 12.881 1.00 95.31 94 GLY A O 1
ATOM 775 N N . GLN A 1 95 ? 12.141 -6.168 13.744 1.00 96.50 95 GLN A N 1
ATOM 776 C CA . GLN A 1 95 ? 11.543 -7.246 12.954 1.00 96.50 95 GLN A CA 1
ATOM 777 C C . GLN A 1 95 ? 11.182 -6.759 11.54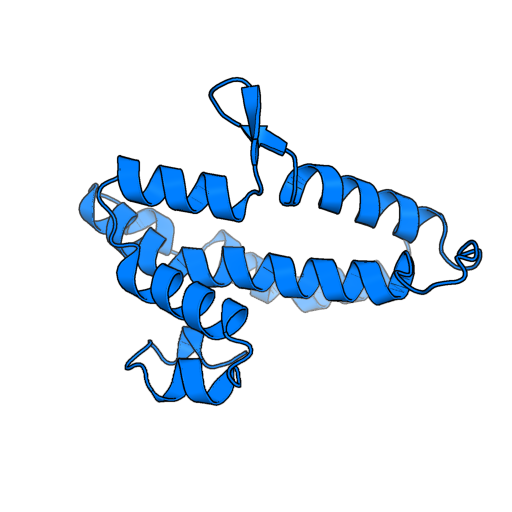5 1.00 96.50 95 GLN A C 1
ATOM 779 O O . GLN A 1 95 ? 10.876 -5.584 11.382 1.00 96.50 95 GLN A O 1
ATOM 784 N N . PHE A 1 96 ? 11.144 -7.643 10.548 1.00 97.75 96 PHE A N 1
ATOM 785 C CA . PHE A 1 96 ? 10.701 -7.271 9.200 1.00 97.75 96 PHE A CA 1
ATOM 786 C C . PHE A 1 96 ? 9.181 -7.358 9.075 1.00 97.75 96 PHE A C 1
ATOM 788 O O . PHE A 1 96 ? 8.595 -8.367 9.469 1.00 97.75 96 PHE A O 1
ATOM 795 N N . LEU A 1 97 ? 8.559 -6.305 8.548 1.00 97.75 97 LEU A N 1
ATOM 796 C CA . LEU A 1 97 ? 7.115 -6.201 8.356 1.00 97.75 97 LEU A CA 1
ATOM 797 C C . LEU A 1 97 ? 6.800 -5.566 7.011 1.00 97.75 97 LEU A C 1
ATOM 799 O O . LEU A 1 97 ? 7.494 -4.659 6.550 1.00 97.75 97 LEU A O 1
ATOM 803 N N . SER A 1 98 ? 5.674 -5.968 6.440 1.00 97.88 98 SER A N 1
ATOM 804 C CA . SER A 1 98 ? 5.053 -5.183 5.385 1.00 97.88 98 SER A CA 1
ATOM 805 C C . SER A 1 98 ? 4.495 -3.864 5.931 1.00 97.88 98 SER A C 1
ATOM 807 O O . SER A 1 98 ? 4.091 -3.753 7.095 1.00 97.88 98 SER A O 1
ATOM 809 N N . HIS A 1 99 ? 4.394 -2.858 5.067 1.00 97.50 99 HIS A N 1
ATOM 810 C CA . HIS A 1 99 ? 3.754 -1.583 5.365 1.00 97.50 99 HIS A CA 1
ATOM 811 C C . HIS A 1 99 ? 2.308 -1.779 5.831 1.00 97.50 99 HIS A C 1
ATOM 813 O O . HIS A 1 99 ? 1.859 -1.127 6.774 1.00 97.50 99 HIS A O 1
ATOM 819 N N . TYR A 1 100 ? 1.593 -2.734 5.227 1.00 97.69 100 TYR A N 1
ATOM 820 C CA . TYR A 1 100 ? 0.257 -3.135 5.663 1.00 97.69 100 TYR A CA 1
ATOM 821 C C . TYR A 1 100 ? 0.241 -3.622 7.121 1.00 97.69 100 TYR A C 1
ATOM 823 O O . TYR A 1 100 ? -0.584 -3.163 7.917 1.00 97.69 100 TYR A O 1
ATOM 831 N N . GLU A 1 101 ? 1.156 -4.517 7.504 1.00 97.75 101 GLU A N 1
ATOM 832 C CA . GLU A 1 101 ? 1.243 -5.016 8.881 1.00 97.75 101 GLU A CA 1
ATOM 833 C C . GLU A 1 101 ? 1.577 -3.897 9.865 1.00 97.75 101 GLU A C 1
ATOM 835 O O . GLU A 1 101 ? 0.934 -3.793 10.914 1.00 97.75 101 GLU A O 1
ATOM 840 N N . MET A 1 102 ? 2.514 -3.014 9.510 1.00 97.94 102 MET A N 1
ATOM 841 C CA . MET A 1 102 ? 2.838 -1.835 10.315 1.00 97.94 102 MET A CA 1
ATOM 842 C C . MET A 1 102 ? 1.627 -0.908 10.479 1.00 97.94 102 MET A C 1
ATOM 844 O O . MET A 1 102 ? 1.333 -0.466 11.593 1.00 97.94 102 MET A O 1
ATOM 848 N N . TYR A 1 103 ? 0.869 -0.663 9.407 1.00 98.25 103 TYR A N 1
ATOM 849 C CA . TYR A 1 103 ? -0.348 0.145 9.455 1.00 98.25 103 TYR A CA 1
ATOM 850 C C . TYR A 1 103 ? -1.406 -0.488 10.365 1.00 98.25 103 TYR A C 1
ATOM 852 O O . TYR A 1 103 ? -1.981 0.182 11.225 1.00 98.25 103 TYR A O 1
ATOM 860 N N . ARG A 1 104 ? -1.634 -1.800 10.238 1.00 98.19 104 ARG A N 1
ATOM 861 C CA . ARG A 1 104 ? -2.560 -2.551 11.095 1.00 98.19 104 ARG A CA 1
ATOM 862 C C . ARG A 1 104 ? -2.129 -2.514 12.565 1.00 98.19 104 ARG A C 1
ATOM 864 O O . ARG A 1 104 ? -2.974 -2.337 13.442 1.00 98.19 104 ARG A O 1
ATOM 871 N N . MET A 1 105 ? -0.836 -2.641 12.863 1.00 97.69 105 MET A N 1
ATOM 872 C CA . MET A 1 105 ? -0.313 -2.478 14.226 1.00 97.69 105 MET A CA 1
ATOM 873 C C . MET A 1 105 ? -0.618 -1.081 14.775 1.00 97.69 105 MET A C 1
ATOM 875 O O . MET A 1 105 ? -1.109 -0.956 15.900 1.00 97.69 105 MET A O 1
ATOM 879 N N . ALA A 1 106 ? -0.414 -0.040 13.964 1.00 97.81 106 ALA A N 1
ATOM 880 C CA . ALA A 1 106 ? -0.759 1.327 14.335 1.00 97.81 106 ALA A CA 1
ATOM 881 C C . ALA A 1 106 ? -2.269 1.494 14.580 1.00 97.81 106 ALA A C 1
ATOM 883 O O . ALA A 1 106 ? -2.654 2.197 15.513 1.00 97.81 106 ALA A O 1
ATOM 884 N N . MET A 1 107 ? -3.136 0.823 13.807 1.00 98.50 107 MET A N 1
ATOM 885 C CA . MET A 1 107 ? -4.586 0.816 14.054 1.00 98.50 107 MET A CA 1
ATOM 886 C C . MET A 1 107 ? -4.914 0.277 15.445 1.00 98.50 107 MET A C 1
ATOM 888 O O . MET A 1 107 ? -5.650 0.923 16.192 1.00 98.50 107 MET A O 1
ATOM 892 N N . VAL A 1 108 ? -4.341 -0.874 15.810 1.00 98.19 108 VAL A N 1
ATOM 893 C CA . VAL A 1 108 ? -4.541 -1.490 17.129 1.00 98.19 108 VAL A CA 1
ATOM 894 C C . VAL A 1 108 ? -4.058 -0.553 18.234 1.00 98.19 108 VAL A C 1
ATOM 896 O O . VAL A 1 108 ? -4.806 -0.276 19.171 1.00 98.19 108 VAL A O 1
ATOM 899 N N . GLN A 1 109 ? -2.854 0.004 18.095 1.00 97.44 109 GLN A N 1
ATOM 900 C CA . GLN A 1 109 ? -2.287 0.942 19.067 1.00 97.44 109 GLN A CA 1
ATOM 901 C C . GLN A 1 109 ? -3.134 2.216 19.213 1.00 97.44 109 GLN A C 1
ATOM 903 O O . GLN A 1 109 ? -3.320 2.721 20.319 1.00 97.44 109 GLN A O 1
ATOM 908 N N . ALA A 1 110 ? -3.683 2.729 18.111 1.00 97.25 110 ALA A N 1
ATOM 909 C CA . ALA A 1 110 ? -4.552 3.898 18.118 1.00 97.25 110 ALA A CA 1
ATOM 910 C C . ALA A 1 110 ? -5.952 3.602 18.684 1.00 97.25 110 ALA A C 1
ATOM 912 O O . ALA A 1 110 ? -6.678 4.547 19.007 1.00 97.25 110 ALA A O 1
ATOM 913 N N . GLY A 1 111 ? -6.350 2.331 18.809 1.00 97.94 111 GLY A N 1
ATOM 914 C CA . GLY A 1 111 ? -7.703 1.905 19.175 1.00 97.94 111 GLY A CA 1
ATOM 915 C C . GLY A 1 111 ? -8.710 2.004 18.023 1.00 97.94 111 GLY A C 1
ATOM 916 O O . GLY A 1 111 ? -9.901 2.207 18.263 1.00 97.94 111 GLY A O 1
ATOM 917 N N . ALA A 1 112 ? -8.244 1.937 16.775 1.00 98.25 112 ALA A N 1
ATOM 918 C CA . ALA A 1 112 ? -9.087 1.835 15.589 1.00 98.25 112 ALA A CA 1
ATOM 919 C C . ALA A 1 112 ? -9.526 0.378 15.366 1.00 98.25 112 ALA A C 1
ATOM 921 O O . ALA A 1 112 ? -8.784 -0.560 15.650 1.00 98.25 112 ALA A O 1
ATOM 922 N N . SER A 1 113 ? -10.737 0.173 14.845 1.00 97.62 113 SER A N 1
ATOM 923 C CA . SER A 1 113 ? -11.219 -1.179 14.542 1.00 97.62 113 SER A CA 1
ATOM 924 C C . SER A 1 113 ? -10.530 -1.742 13.297 1.00 97.62 113 SER A C 1
ATOM 926 O O . SER A 1 113 ? -10.560 -1.106 12.248 1.00 97.62 113 SER A O 1
ATOM 928 N N . THR A 1 114 ? -9.977 -2.954 13.395 1.00 98.06 114 THR A N 1
ATOM 929 C CA . THR A 1 114 ? -9.398 -3.712 12.268 1.00 98.06 114 THR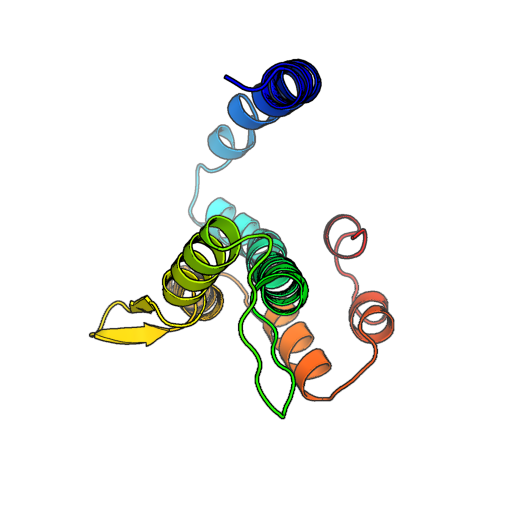 A CA 1
ATOM 930 C C . THR A 1 114 ? -10.349 -4.771 11.711 1.00 98.06 114 THR A C 1
ATOM 932 O O . THR A 1 114 ? -10.006 -5.477 10.771 1.00 98.06 114 THR A O 1
ATOM 935 N N . LYS A 1 115 ? -11.558 -4.901 12.273 1.00 96.06 115 LYS A N 1
ATOM 936 C CA . LYS A 1 115 ? -12.463 -6.030 12.009 1.00 96.06 115 LYS A CA 1
ATOM 937 C C . LYS A 1 115 ? -12.717 -6.264 10.519 1.00 96.06 115 LYS A C 1
ATOM 939 O O . LYS A 1 115 ? -12.653 -7.399 10.062 1.00 96.06 115 LYS A O 1
ATOM 944 N N . GLU A 1 116 ? -13.046 -5.208 9.781 1.00 95.06 116 GLU A N 1
ATOM 945 C CA . GLU A 1 116 ? -13.432 -5.359 8.378 1.00 95.06 116 GLU A CA 1
ATOM 946 C C . GLU A 1 116 ? -12.250 -5.727 7.484 1.00 95.06 116 GLU A C 1
ATOM 948 O O . GLU A 1 116 ? -12.379 -6.628 6.658 1.00 95.06 116 GLU A O 1
ATOM 953 N N . ILE A 1 117 ? -11.091 -5.099 7.696 1.00 95.69 117 ILE A N 1
ATOM 954 C CA . ILE A 1 117 ? -9.893 -5.421 6.922 1.00 95.69 117 ILE A CA 1
ATOM 955 C C . ILE A 1 117 ? -9.352 -6.811 7.269 1.00 95.69 117 ILE A C 1
ATOM 957 O O . ILE A 1 117 ? -9.032 -7.579 6.369 1.00 95.69 117 ILE A O 1
ATOM 961 N N . ASP A 1 118 ? -9.343 -7.195 8.548 1.00 96.81 118 ASP A N 1
ATOM 962 C CA . ASP A 1 118 ? -8.883 -8.519 8.982 1.00 96.81 118 ASP A CA 1
ATOM 963 C C . ASP A 1 118 ? -9.704 -9.620 8.324 1.00 96.81 118 ASP A C 1
ATOM 965 O O . ASP A 1 118 ? -9.183 -10.631 7.860 1.00 96.81 118 ASP A O 1
ATOM 969 N N . MET A 1 119 ? -11.010 -9.407 8.242 1.00 94.50 119 MET A N 1
ATOM 970 C CA . MET A 1 119 ? -11.888 -10.370 7.621 1.00 94.50 119 MET A CA 1
ATOM 971 C C . MET A 1 119 ? -11.805 -10.376 6.088 1.00 94.50 119 MET A C 1
ATOM 973 O O . MET A 1 119 ? -12.053 -11.423 5.488 1.00 94.50 119 MET A O 1
ATOM 977 N N . LEU A 1 120 ? -11.475 -9.245 5.455 1.00 94.19 120 LEU A N 1
ATOM 978 C CA . LEU A 1 120 ? -11.135 -9.214 4.032 1.00 94.19 120 LEU A CA 1
ATOM 979 C C . LEU A 1 120 ? -9.891 -10.071 3.776 1.00 94.19 120 LEU A C 1
ATOM 981 O O . LEU A 1 120 ? -9.938 -10.970 2.939 1.00 94.19 120 LEU A O 1
ATOM 985 N N . ILE A 1 121 ? -8.826 -9.877 4.560 1.00 95.19 121 ILE A N 1
ATOM 986 C CA . ILE A 1 121 ? -7.593 -10.669 4.459 1.00 95.19 121 ILE A CA 1
ATOM 987 C C . ILE A 1 121 ? -7.862 -12.159 4.680 1.00 95.19 121 ILE A C 1
ATOM 989 O O . ILE A 1 121 ? -7.387 -12.977 3.897 1.00 95.19 121 ILE A O 1
ATOM 993 N N . LEU A 1 122 ? -8.667 -12.526 5.682 1.00 95.31 122 LEU A N 1
ATOM 994 C CA . LEU A 1 122 ? -9.060 -13.923 5.904 1.00 95.31 122 LEU A CA 1
ATOM 995 C C . LEU A 1 122 ? -9.798 -14.521 4.697 1.00 95.31 122 LEU A C 1
ATOM 997 O O . LEU A 1 122 ? -9.603 -15.691 4.373 1.00 95.31 122 LEU A O 1
ATOM 1001 N N . GLY A 1 123 ? -10.647 -13.736 4.027 1.00 94.56 123 GLY A N 1
ATOM 1002 C CA . GLY A 1 123 ? -11.321 -14.159 2.802 1.00 94.56 123 GLY A CA 1
ATOM 1003 C C . GLY A 1 123 ? -10.339 -14.412 1.658 1.00 94.56 123 GLY A C 1
ATOM 1004 O O . GLY A 1 123 ? -10.410 -15.464 1.022 1.00 94.56 123 GLY A O 1
ATOM 1005 N N . VAL A 1 124 ? -9.396 -13.488 1.451 1.00 93.19 124 VAL A N 1
ATOM 1006 C CA . VAL A 1 124 ? -8.347 -13.596 0.425 1.00 93.19 124 VAL A CA 1
ATOM 1007 C C . VAL A 1 124 ? -7.453 -14.811 0.691 1.00 93.19 124 VAL A C 1
ATOM 1009 O O . VAL A 1 124 ? -7.208 -15.604 -0.211 1.00 93.19 124 VAL A O 1
ATOM 1012 N N . GLN A 1 125 ? -7.031 -15.028 1.939 1.00 94.19 125 GLN A N 1
ATOM 1013 C CA . GLN A 1 125 ? -6.237 -16.197 2.343 1.00 94.19 125 GLN A CA 1
ATOM 1014 C C . GLN A 1 125 ? -6.978 -17.525 2.142 1.00 94.19 125 GLN A C 1
ATOM 1016 O O . GLN A 1 125 ? -6.353 -18.554 1.895 1.00 94.19 125 GLN A O 1
ATOM 1021 N N . ALA A 1 126 ? -8.309 -17.509 2.229 1.00 94.81 126 ALA A N 1
ATOM 1022 C CA . ALA A 1 126 ? -9.157 -18.662 1.949 1.00 94.81 126 ALA A CA 1
ATOM 1023 C C . ALA A 1 126 ? -9.435 -18.870 0.446 1.00 94.81 126 ALA A C 1
ATOM 1025 O O . ALA A 1 126 ? -10.245 -19.731 0.109 1.00 94.81 126 ALA A O 1
ATOM 1026 N N . ASN A 1 127 ? -8.790 -18.104 -0.446 1.00 93.50 127 ASN A N 1
ATOM 1027 C CA . ASN A 1 127 ? -9.000 -18.121 -1.899 1.00 93.50 127 ASN A CA 1
ATOM 1028 C C . ASN A 1 127 ? -10.468 -17.915 -2.312 1.00 93.50 127 ASN A C 1
ATOM 1030 O O . ASN A 1 127 ? -10.923 -18.487 -3.303 1.00 93.50 127 ASN A O 1
ATOM 1034 N N . LYS A 1 128 ? -11.228 -17.129 -1.542 1.00 92.00 128 LYS A N 1
ATOM 1035 C CA . LYS A 1 128 ? -12.580 -16.724 -1.946 1.00 92.00 128 LYS A CA 1
ATOM 1036 C C . LYS A 1 128 ? -12.501 -15.655 -3.028 1.00 92.00 128 LYS A C 1
ATOM 1038 O O . LYS A 1 128 ? -11.543 -14.881 -3.058 1.00 92.00 128 LYS A O 1
ATOM 1043 N N . ASP A 1 129 ? -13.522 -15.594 -3.877 1.00 91.06 129 ASP A N 1
ATOM 1044 C CA . ASP A 1 129 ? -13.625 -14.528 -4.868 1.00 91.06 129 ASP A CA 1
ATOM 1045 C C . ASP A 1 129 ? -13.693 -13.160 -4.174 1.00 91.06 129 ASP A C 1
ATOM 1047 O O . ASP A 1 129 ? -14.373 -12.985 -3.158 1.00 91.06 129 ASP A O 1
ATOM 1051 N N . LEU A 1 130 ? -12.957 -12.184 -4.707 1.00 88.81 130 LEU A N 1
ATOM 1052 C CA . LEU A 1 130 ? -12.860 -10.868 -4.085 1.00 88.81 130 LEU A CA 1
ATOM 1053 C C . LEU A 1 130 ? -14.212 -10.147 -4.078 1.00 88.81 130 LEU A C 1
ATOM 1055 O O . LEU A 1 130 ? -14.553 -9.534 -3.066 1.00 88.81 130 LEU A O 1
ATOM 1059 N N . ASN A 1 131 ? -15.006 -10.269 -5.145 1.00 88.31 131 ASN A N 1
ATOM 1060 C CA . ASN A 1 131 ? -16.327 -9.647 -5.200 1.00 88.31 131 ASN A CA 1
ATOM 1061 C C . ASN A 1 131 ? -17.256 -10.291 -4.172 1.00 88.31 131 ASN A C 1
ATOM 1063 O O . ASN A 1 131 ? -17.937 -9.577 -3.447 1.00 88.31 131 ASN A O 1
ATOM 1067 N N . GLU A 1 132 ? -17.207 -11.614 -3.993 1.00 87.94 132 GLU A N 1
ATOM 1068 C CA . GLU A 1 132 ? -17.973 -12.285 -2.933 1.00 87.94 132 GLU A CA 1
ATOM 1069 C C . GLU A 1 132 ? -17.603 -11.775 -1.525 1.00 87.94 132 GLU A C 1
ATOM 1071 O O . GLU A 1 132 ? -18.476 -11.564 -0.674 1.00 87.94 132 GLU A O 1
ATOM 1076 N N . ILE A 1 133 ? -16.310 -11.555 -1.251 1.00 88.56 133 ILE A N 1
ATOM 1077 C CA . ILE A 1 133 ? -15.841 -11.013 0.037 1.00 88.56 133 ILE A CA 1
ATOM 1078 C C . ILE A 1 133 ? -16.364 -9.591 0.257 1.00 88.56 133 ILE A C 1
ATOM 1080 O O . ILE A 1 133 ? -16.751 -9.260 1.380 1.00 88.56 133 ILE A O 1
ATOM 1084 N N . LEU A 1 134 ? -16.357 -8.759 -0.783 1.00 86.56 134 LEU A N 1
ATOM 1085 C CA . LEU A 1 134 ? -16.808 -7.374 -0.701 1.00 86.56 134 LEU A CA 1
ATOM 1086 C C . LEU A 1 134 ? -18.329 -7.254 -0.625 1.00 86.56 134 LEU A C 1
ATOM 1088 O O . LEU A 1 134 ? -18.822 -6.548 0.248 1.00 86.56 134 LEU A O 1
ATOM 1092 N N . ASP A 1 135 ? -19.064 -7.966 -1.477 1.00 83.44 135 ASP A N 1
ATOM 1093 C CA . ASP A 1 135 ? -20.528 -7.908 -1.578 1.00 83.44 135 ASP A CA 1
ATOM 1094 C C . ASP A 1 135 ? -21.207 -8.474 -0.332 1.00 83.44 135 ASP A C 1
ATOM 1096 O O . ASP A 1 135 ? -22.242 -7.979 0.123 1.00 83.44 135 ASP A O 1
ATOM 1100 N N . SER A 1 136 ? -20.603 -9.501 0.276 1.00 80.00 136 SER A N 1
ATOM 1101 C CA . SER A 1 136 ? -21.077 -10.049 1.550 1.00 80.00 136 SER A CA 1
ATOM 1102 C C . SER A 1 136 ? -20.928 -9.068 2.717 1.00 80.00 136 SER A C 1
ATOM 1104 O O . SER A 1 136 ? -21.498 -9.290 3.793 1.00 80.00 136 SER A O 1
ATOM 1106 N N . ARG A 1 137 ? -20.196 -7.964 2.528 1.00 73.19 137 ARG A N 1
ATOM 1107 C CA . ARG A 1 137 ? -19.972 -6.943 3.543 1.00 73.19 137 ARG A CA 1
ATOM 1108 C C . ARG A 1 137 ? -20.666 -5.651 3.164 1.00 73.19 137 ARG A C 1
ATOM 1110 O O . ARG A 1 137 ? -20.620 -5.171 2.043 1.00 73.19 137 ARG A O 1
ATOM 1117 N N . LYS A 1 138 ? -21.249 -4.997 4.163 1.00 79.75 138 LYS A N 1
ATOM 1118 C CA . LYS A 1 138 ? -21.780 -3.634 4.025 1.00 79.75 138 LYS A CA 1
ATOM 1119 C C . LYS A 1 138 ? -20.639 -2.608 4.043 1.00 79.75 138 LYS A C 1
ATOM 1121 O O . LYS A 1 138 ? -20.669 -1.672 4.844 1.00 79.75 138 LYS A O 1
ATOM 1126 N N . LEU A 1 139 ? -19.602 -2.832 3.235 1.00 84.62 139 LEU A N 1
ATOM 1127 C CA . LEU A 1 139 ? -18.506 -1.890 3.080 1.00 84.62 139 LEU A CA 1
ATOM 1128 C C . LEU A 1 139 ? -19.002 -0.661 2.309 1.00 84.62 139 LEU A C 1
ATOM 1130 O O . LEU A 1 139 ? -19.880 -0.768 1.450 1.00 84.62 139 LEU A O 1
ATOM 1134 N N . PRO A 1 140 ? -18.481 0.530 2.632 1.00 83.69 140 PRO A N 1
ATOM 1135 C CA . PRO A 1 140 ? -18.742 1.722 1.847 1.00 83.69 140 PRO A CA 1
ATOM 1136 C C . PRO A 1 140 ? -18.413 1.522 0.365 1.00 83.69 140 PRO A C 1
ATOM 1138 O O . PRO A 1 140 ? -17.404 0.910 0.025 1.00 83.69 140 PRO A O 1
ATOM 1141 N N . SER A 1 141 ? -19.235 2.101 -0.511 1.00 84.88 141 SER A N 1
ATOM 1142 C CA . SER A 1 141 ? -19.079 1.971 -1.969 1.00 84.88 141 SER A CA 1
ATOM 1143 C C . SER A 1 141 ? -17.682 2.341 -2.472 1.00 84.88 141 SER A C 1
ATOM 1145 O O . SER A 1 141 ? -17.169 1.660 -3.349 1.00 84.88 141 SER A O 1
ATOM 1147 N N . HIS A 1 142 ? -17.033 3.346 -1.873 1.00 83.06 142 HIS A N 1
ATOM 1148 C CA . HIS A 1 142 ? -15.678 3.773 -2.241 1.00 83.06 142 HIS A CA 1
ATOM 1149 C C . HIS A 1 142 ? -14.578 2.750 -1.926 1.00 83.06 142 HIS A C 1
ATOM 1151 O O . HIS A 1 142 ? -13.458 2.930 -2.388 1.00 83.06 142 HIS A O 1
ATOM 1157 N N . ILE A 1 143 ? -14.864 1.716 -1.128 1.00 83.75 143 ILE A N 1
ATOM 1158 C CA . ILE A 1 143 ? -13.961 0.577 -0.896 1.00 83.75 143 ILE A CA 1
ATOM 1159 C C . ILE A 1 143 ? -14.216 -0.534 -1.919 1.00 83.75 143 ILE A C 1
ATOM 1161 O O . ILE A 1 143 ? -13.284 -1.243 -2.267 1.00 83.75 143 ILE A O 1
ATOM 1165 N N . CYS A 1 144 ? -15.451 -0.686 -2.402 1.00 83.25 144 CYS A N 1
ATOM 1166 C CA . CYS A 1 144 ? -15.818 -1.745 -3.346 1.00 83.25 144 CYS A CA 1
ATOM 1167 C C . CYS A 1 144 ? -15.674 -1.333 -4.820 1.00 83.25 144 CYS A C 1
ATOM 1169 O O . CYS A 1 144 ? -15.710 -2.188 -5.696 1.00 83.25 144 CYS A O 1
ATOM 1171 N N . SER A 1 145 ? -15.566 -0.035 -5.113 1.00 71.31 145 SER A N 1
ATOM 1172 C CA . SER A 1 145 ? -15.399 0.482 -6.471 1.00 71.31 145 SER A CA 1
ATOM 1173 C C . SER A 1 145 ? -13.914 0.635 -6.814 1.00 71.31 145 SER A C 1
ATOM 1175 O O . SER A 1 145 ? -13.384 1.748 -6.735 1.00 71.31 145 SER A O 1
ATOM 1177 N N . PHE A 1 146 ? -13.247 -0.463 -7.161 1.00 61.59 146 PHE A N 1
ATOM 1178 C CA . PHE A 1 146 ? -11.891 -0.460 -7.720 1.00 61.59 146 PHE A CA 1
ATOM 1179 C C . PHE A 1 146 ? -11.860 -1.042 -9.133 1.00 61.59 146 PHE A C 1
ATOM 1181 O O . PHE A 1 146 ? -12.659 -1.962 -9.418 1.00 61.59 146 PHE A O 1
#